Protein AF-A0A2U8HD65-F1 (afdb_monomer_lite)

Radius of gyration: 18.02 Å; chains: 1; bounding box: 62×28×40 Å

pLDDT: mean 85.45, std 16.49, range [38.41, 96.75]

Structure (mmCIF, N/CA/C/O backbone):
data_AF-A0A2U8HD65-F1
#
_entry.id   AF-A0A2U8HD65-F1
#
loop_
_atom_site.group_PDB
_atom_site.id
_atom_site.type_symbol
_atom_site.label_atom_id
_atom_site.label_alt_id
_atom_site.label_comp_id
_atom_site.label_asym_id
_atom_site.label_entity_id
_atom_site.label_seq_id
_atom_site.pdbx_PDB_ins_code
_atom_site.Cartn_x
_atom_site.Cartn_y
_atom_site.Cartn_z
_atom_site.occupancy
_atom_site.B_iso_or_equiv
_atom_site.auth_seq_id
_atom_site.auth_comp_id
_atom_site.auth_asym_id
_atom_site.auth_atom_id
_atom_site.pdbx_PDB_model_num
ATOM 1 N N . MET A 1 1 ? -16.899 -11.681 1.166 1.00 38.41 1 MET A N 1
ATOM 2 C CA . MET A 1 1 ? -15.773 -10.736 1.342 1.00 38.41 1 MET A CA 1
ATOM 3 C C . MET A 1 1 ? -14.780 -10.934 0.201 1.00 38.41 1 MET A C 1
ATOM 5 O O . MET A 1 1 ? -13.771 -11.588 0.410 1.00 38.41 1 MET A O 1
ATOM 9 N N . HIS A 1 2 ? -15.069 -10.461 -1.014 1.00 48.75 2 HIS A N 1
ATOM 10 C CA . HIS A 1 2 ? -14.169 -10.727 -2.150 1.00 48.75 2 HIS A CA 1
ATOM 11 C C . HIS A 1 2 ? -13.949 -9.558 -3.104 1.00 48.75 2 HIS A C 1
ATOM 13 O O . HIS A 1 2 ? -13.197 -9.734 -4.049 1.00 48.75 2 HIS A O 1
ATOM 19 N N . GLU A 1 3 ? -14.534 -8.382 -2.885 1.00 65.38 3 GLU A N 1
ATOM 20 C CA . GLU A 1 3 ? -14.600 -7.442 -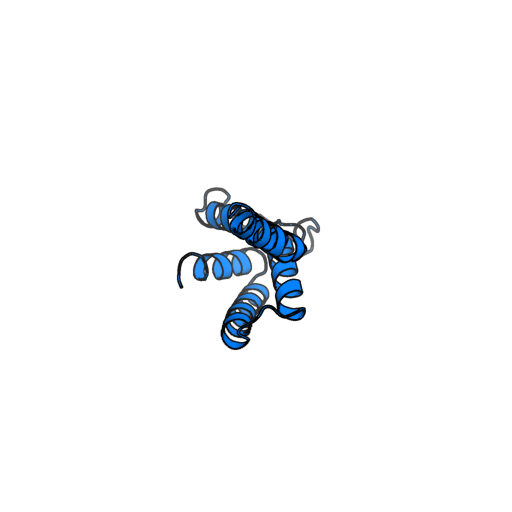4.008 1.00 65.38 3 GLU A CA 1
ATOM 21 C C . GLU A 1 3 ? -13.248 -6.795 -4.352 1.00 65.38 3 GLU A C 1
ATOM 23 O O . GLU A 1 3 ? -12.976 -6.577 -5.523 1.00 65.38 3 GLU A O 1
ATOM 28 N N . HIS A 1 4 ? -12.336 -6.610 -3.382 1.00 83.31 4 HIS A N 1
ATOM 29 C CA . HIS A 1 4 ? -11.070 -5.890 -3.633 1.00 83.31 4 HIS A CA 1
ATOM 30 C C . HIS A 1 4 ? -9.805 -6.513 -3.011 1.00 83.31 4 HIS A C 1
ATOM 32 O O . HIS A 1 4 ? -8.710 -5.973 -3.148 1.00 83.31 4 HIS A O 1
ATOM 38 N N . GLY A 1 5 ? -9.916 -7.646 -2.308 1.00 86.06 5 GLY A N 1
ATOM 39 C CA . GLY A 1 5 ? -8.796 -8.208 -1.538 1.00 86.06 5 GLY A CA 1
ATOM 40 C C . GLY A 1 5 ? -7.635 -8.718 -2.400 1.00 86.06 5 GLY A C 1
ATOM 41 O O . GLY A 1 5 ? -6.476 -8.458 -2.087 1.00 86.06 5 GLY A O 1
ATOM 42 N N . SER A 1 6 ? -7.935 -9.430 -3.488 1.00 91.19 6 SER A N 1
ATOM 43 C CA . SER A 1 6 ? -6.927 -9.907 -4.443 1.00 91.19 6 SER A CA 1
ATOM 44 C C . SER A 1 6 ? -6.289 -8.752 -5.210 1.00 91.19 6 SER A C 1
ATOM 46 O O . SER A 1 6 ? -5.065 -8.701 -5.289 1.00 91.19 6 SER A O 1
ATOM 48 N N . ALA A 1 7 ? -7.101 -7.807 -5.692 1.00 93.69 7 ALA A N 1
ATOM 49 C CA . ALA A 1 7 ? -6.636 -6.615 -6.396 1.00 93.69 7 ALA A CA 1
ATOM 50 C C . ALA A 1 7 ? -5.663 -5.800 -5.529 1.00 93.69 7 ALA A C 1
ATOM 52 O O . ALA A 1 7 ? -4.574 -5.460 -5.977 1.00 93.69 7 ALA A O 1
ATOM 53 N N . LEU A 1 8 ? -5.981 -5.588 -4.244 1.00 94.56 8 LEU A N 1
ATOM 54 C CA . LEU A 1 8 ? -5.100 -4.872 -3.315 1.00 94.56 8 LEU A CA 1
ATOM 55 C C . LEU A 1 8 ? -3.750 -5.576 -3.109 1.00 94.56 8 LEU A C 1
ATOM 57 O O . LEU A 1 8 ? -2.707 -4.927 -3.042 1.00 94.56 8 LEU A O 1
ATOM 61 N N . VAL A 1 9 ? -3.755 -6.908 -3.012 1.00 95.50 9 VAL A N 1
ATOM 62 C CA . VAL A 1 9 ? -2.528 -7.707 -2.879 1.00 95.50 9 VAL A CA 1
ATOM 63 C C . VAL A 1 9 ? -1.684 -7.632 -4.156 1.00 95.50 9 VAL A C 1
ATOM 65 O O . VAL A 1 9 ? -0.460 -7.512 -4.055 1.00 95.50 9 VAL A O 1
ATOM 68 N N . SER A 1 10 ? -2.315 -7.688 -5.331 1.00 94.88 10 SER A N 1
ATOM 69 C CA . SER A 1 10 ? -1.648 -7.554 -6.631 1.00 94.88 10 SER A CA 1
ATOM 70 C C . SER A 1 10 ? -1.060 -6.156 -6.823 1.00 94.88 10 SER A C 1
ATOM 72 O O . SER A 1 10 ? 0.129 -6.039 -7.104 1.00 94.88 10 SER A O 1
ATOM 74 N N . ALA A 1 11 ? -1.836 -5.102 -6.567 1.00 95.62 11 ALA A N 1
ATOM 75 C CA . ALA A 1 11 ? -1.392 -3.713 -6.658 1.00 95.62 11 ALA A CA 1
ATOM 76 C C . ALA A 1 11 ? -0.192 -3.429 -5.739 1.00 95.62 11 ALA A C 1
ATOM 78 O O . ALA A 1 11 ? 0.815 -2.864 -6.165 1.00 95.62 11 ALA A O 1
ATOM 79 N N . ALA A 1 12 ? -0.241 -3.894 -4.486 1.00 95.69 12 ALA A N 1
ATOM 80 C CA . ALA A 1 12 ? 0.881 -3.743 -3.564 1.00 95.69 12 ALA A CA 1
ATOM 81 C C . ALA A 1 12 ? 2.128 -4.514 -4.021 1.00 95.69 12 ALA A C 1
ATOM 83 O O . ALA A 1 12 ? 3.248 -4.046 -3.813 1.00 95.69 12 ALA A O 1
ATOM 84 N N . HIS A 1 13 ? 1.951 -5.686 -4.641 1.00 96.19 13 HIS A N 1
ATOM 85 C CA . HIS A 1 13 ? 3.062 -6.434 -5.217 1.00 96.19 13 HIS A CA 1
ATOM 86 C C . HIS A 1 13 ? 3.700 -5.697 -6.395 1.00 96.19 13 HIS A C 1
ATOM 88 O O . HIS A 1 13 ? 4.921 -5.580 -6.429 1.00 96.19 13 HIS A O 1
ATOM 94 N N . LEU A 1 14 ? 2.887 -5.173 -7.311 1.00 95.62 14 LEU A N 1
ATOM 95 C CA . LEU A 1 14 ? 3.366 -4.422 -8.469 1.00 95.62 14 LEU A CA 1
ATOM 96 C C . LEU A 1 14 ? 4.150 -3.178 -8.053 1.00 95.62 14 LEU A C 1
ATOM 98 O O . LEU A 1 14 ? 5.188 -2.904 -8.628 1.00 95.62 14 LEU A O 1
ATOM 102 N N . LEU A 1 15 ? 3.706 -2.461 -7.019 1.00 95.25 15 LEU A N 1
ATOM 103 C CA . LEU A 1 15 ? 4.309 -1.180 -6.636 1.00 95.25 15 LEU A CA 1
ATOM 104 C C . LEU A 1 15 ? 5.427 -1.277 -5.587 1.00 95.25 15 LEU A C 1
ATOM 106 O O . LEU A 1 15 ? 6.129 -0.301 -5.353 1.00 95.25 15 LEU A O 1
ATOM 110 N N . GLY A 1 16 ? 5.576 -2.404 -4.886 1.00 94.00 16 GLY A N 1
ATOM 111 C CA . GLY A 1 16 ? 6.564 -2.542 -3.799 1.00 94.00 16 GLY A CA 1
ATOM 112 C C . GLY A 1 16 ? 7.085 -3.961 -3.586 1.00 94.00 16 GLY A C 1
ATOM 113 O O . GLY A 1 16 ? 7.639 -4.290 -2.532 1.00 94.00 16 GLY A O 1
ATOM 114 N N . GLY A 1 17 ? 6.874 -4.834 -4.566 1.00 94.94 17 GLY A N 1
ATOM 115 C CA . GLY A 1 17 ? 7.396 -6.188 -4.600 1.00 94.94 17 GLY A CA 1
ATOM 116 C C . GLY A 1 17 ? 6.820 -7.115 -3.528 1.00 94.94 17 GLY A C 1
ATOM 117 O O . GLY A 1 17 ? 5.756 -6.915 -2.935 1.00 94.94 17 GLY A O 1
ATOM 118 N N . SER A 1 18 ? 7.532 -8.213 -3.282 1.00 95.81 18 SER A N 1
ATOM 119 C CA . SER A 1 18 ? 7.099 -9.272 -2.359 1.00 95.81 18 SER A CA 1
ATOM 120 C C . SER A 1 18 ? 6.957 -8.797 -0.909 1.00 95.81 18 SER A C 1
ATOM 122 O O . SER A 1 18 ? 6.115 -9.314 -0.171 1.00 95.81 18 SER A O 1
ATOM 124 N N . ALA A 1 19 ? 7.752 -7.804 -0.498 1.00 94.12 19 ALA A N 1
ATOM 125 C CA . ALA A 1 19 ? 7.683 -7.235 0.843 1.00 94.12 19 ALA A CA 1
ATOM 126 C C . ALA A 1 19 ? 6.346 -6.514 1.079 1.00 94.12 19 ALA A C 1
ATOM 128 O O . ALA A 1 19 ? 5.673 -6.789 2.079 1.00 94.12 19 ALA A O 1
ATOM 129 N N . ALA A 1 20 ? 5.928 -5.664 0.136 1.00 94.81 20 ALA A N 1
ATOM 130 C CA . ALA A 1 20 ? 4.642 -4.974 0.186 1.00 94.81 20 ALA A CA 1
ATOM 131 C C . ALA A 1 20 ? 3.463 -5.958 0.119 1.00 94.81 20 ALA A C 1
ATOM 133 O O . ALA A 1 20 ? 2.549 -5.884 0.943 1.00 94.81 20 ALA A O 1
ATOM 134 N N . ARG A 1 21 ? 3.538 -6.973 -0.754 1.00 96.50 21 ARG A N 1
ATOM 135 C CA . ARG A 1 21 ? 2.549 -8.064 -0.816 1.00 96.50 21 ARG A CA 1
ATOM 136 C C . ARG A 1 21 ? 2.354 -8.750 0.541 1.00 96.50 21 ARG A C 1
ATOM 138 O O . ARG A 1 21 ? 1.233 -8.901 1.024 1.00 96.50 21 ARG A O 1
ATOM 145 N N . GLY A 1 22 ? 3.453 -9.164 1.177 1.00 96.62 22 GLY A N 1
ATOM 146 C CA . GLY A 1 22 ? 3.408 -9.823 2.483 1.00 96.62 22 GLY A CA 1
ATOM 147 C C . GLY A 1 22 ? 2.870 -8.911 3.586 1.00 96.62 22 GLY A C 1
ATOM 148 O O . GLY A 1 22 ? 2.190 -9.377 4.500 1.00 96.62 22 GLY A O 1
ATOM 149 N N . ARG A 1 23 ? 3.151 -7.608 3.498 1.00 95.44 23 ARG A N 1
ATOM 150 C CA . ARG A 1 23 ? 2.642 -6.598 4.426 1.00 95.44 23 ARG A CA 1
ATOM 151 C C . ARG A 1 23 ? 1.120 -6.443 4.328 1.00 95.44 23 ARG A C 1
ATOM 153 O O . ARG A 1 23 ? 0.464 -6.524 5.365 1.00 95.44 23 ARG A O 1
ATOM 160 N N . VAL A 1 24 ? 0.560 -6.357 3.118 1.00 95.50 24 VAL A N 1
ATOM 161 C CA . VAL A 1 24 ? -0.900 -6.319 2.895 1.00 95.50 24 VAL A CA 1
ATOM 162 C C . VAL A 1 24 ? -1.591 -7.567 3.429 1.00 95.50 24 VAL A C 1
ATOM 164 O O . VAL A 1 24 ? -2.595 -7.457 4.126 1.00 95.50 24 VAL A O 1
ATOM 167 N N . LEU A 1 25 ? -1.054 -8.7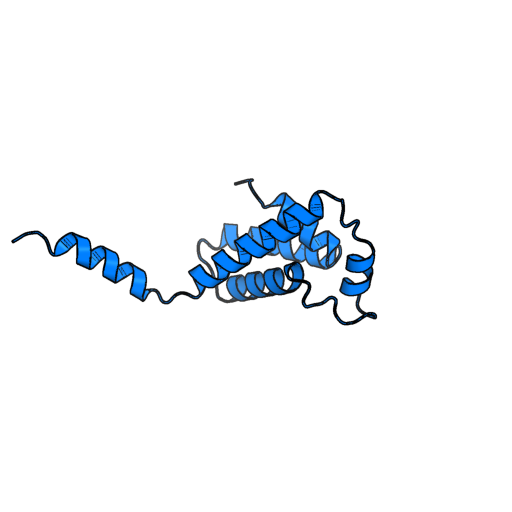57 3.151 1.00 95.69 25 LEU A N 1
ATOM 168 C CA . LEU A 1 25 ? -1.663 -10.008 3.616 1.00 95.69 25 LEU A CA 1
ATOM 169 C C . LEU A 1 25 ? -1.753 -10.066 5.148 1.00 95.69 25 LEU A C 1
ATOM 171 O O . LEU A 1 25 ? -2.803 -10.408 5.688 1.00 95.69 25 LEU A O 1
ATOM 175 N N . ARG A 1 26 ? -0.684 -9.665 5.852 1.00 95.50 26 ARG A N 1
ATOM 176 C CA . ARG A 1 26 ? -0.696 -9.568 7.321 1.00 95.50 26 ARG A CA 1
ATOM 177 C C . ARG A 1 26 ? -1.685 -8.521 7.822 1.00 95.50 26 ARG A C 1
ATOM 179 O O . ARG A 1 26 ? -2.338 -8.746 8.833 1.00 95.50 26 ARG A O 1
ATOM 186 N N . PHE A 1 27 ? -1.793 -7.388 7.133 1.00 94.69 27 PHE A N 1
ATOM 187 C CA . PHE A 1 27 ? -2.744 -6.342 7.492 1.00 94.69 27 PHE A CA 1
ATOM 188 C C . PHE A 1 27 ? -4.197 -6.812 7.358 1.00 94.69 27 PHE A C 1
ATOM 190 O O . PHE A 1 27 ? -4.988 -6.615 8.279 1.00 94.69 27 PHE A O 1
ATOM 197 N N . ILE A 1 28 ? -4.534 -7.474 6.248 1.00 92.25 28 ILE A N 1
ATOM 198 C CA . ILE A 1 28 ? -5.865 -8.048 6.021 1.00 92.25 28 ILE A CA 1
ATOM 199 C C . ILE A 1 28 ? -6.226 -9.011 7.155 1.00 92.25 28 ILE A C 1
ATOM 201 O O . ILE A 1 28 ? -7.344 -8.953 7.664 1.00 92.25 28 ILE A O 1
ATOM 205 N N . GLU A 1 29 ? -5.289 -9.864 7.573 1.00 93.44 29 GLU A N 1
ATOM 206 C CA . GLU A 1 29 ? -5.529 -10.800 8.671 1.00 93.44 29 GLU A CA 1
ATOM 207 C C . GLU A 1 29 ? -5.706 -10.083 10.015 1.00 93.44 29 GLU A C 1
ATOM 209 O O . GLU A 1 29 ? -6.699 -10.300 10.706 1.00 93.44 29 GLU A O 1
ATOM 214 N N . ALA A 1 30 ? -4.836 -9.121 10.332 1.00 92.81 30 ALA A N 1
ATOM 215 C CA . ALA A 1 30 ? -4.930 -8.343 11.567 1.00 92.81 30 ALA A CA 1
ATOM 216 C C . ALA A 1 30 ? -6.265 -7.580 11.698 1.00 92.81 30 ALA A C 1
ATOM 218 O O . ALA A 1 30 ? -6.838 -7.484 12.787 1.00 92.81 30 ALA A O 1
ATOM 219 N N . VAL A 1 31 ? -6.797 -7.052 10.590 1.00 91.19 31 VAL A N 1
ATOM 220 C CA . VAL A 1 31 ? -8.112 -6.391 10.579 1.00 91.19 31 VAL A CA 1
ATOM 221 C C . VAL A 1 31 ? -9.242 -7.387 10.832 1.00 91.19 31 VAL A C 1
ATOM 223 O O . VAL A 1 31 ? -10.156 -7.064 11.594 1.00 91.19 31 VAL A O 1
ATOM 226 N N . LYS A 1 32 ? -9.183 -8.585 10.236 1.00 89.94 32 LYS A N 1
ATOM 227 C CA . LYS A 1 32 ? -10.184 -9.642 10.457 1.00 89.94 32 LYS A CA 1
AT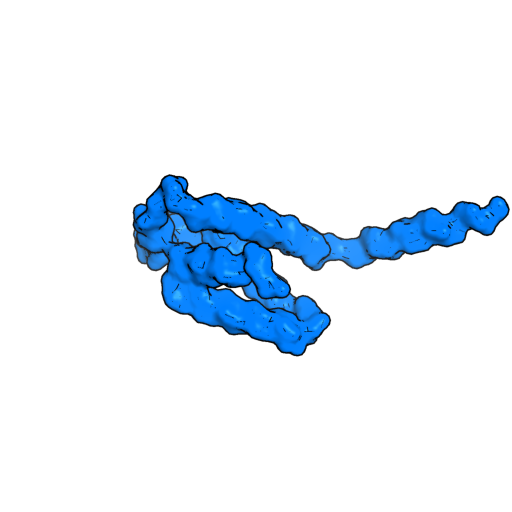OM 228 C C . LYS A 1 32 ? -10.217 -10.097 11.915 1.00 89.94 32 LYS A C 1
ATOM 230 O O . LYS A 1 32 ? -11.299 -10.276 12.464 1.00 89.94 32 LYS A O 1
ATOM 235 N N . GLU A 1 33 ? -9.053 -10.245 12.542 1.00 91.81 33 GLU A N 1
ATOM 236 C CA . GLU A 1 33 ? -8.931 -10.721 13.924 1.00 91.81 33 GLU A CA 1
ATOM 237 C C . GLU A 1 33 ? -9.365 -9.677 14.964 1.00 91.81 33 GLU A C 1
ATOM 239 O O . GLU A 1 33 ? -9.922 -10.017 16.006 1.00 91.81 33 GLU A O 1
ATOM 244 N N . SER A 1 34 ? -9.112 -8.388 14.716 1.00 87.94 34 SER A N 1
ATOM 245 C CA . SER A 1 34 ? -9.212 -7.373 15.770 1.00 87.94 34 SER A CA 1
ATOM 246 C C . SER A 1 34 ? -10.633 -6.910 16.098 1.00 87.94 34 SER A C 1
ATOM 248 O O . SER A 1 34 ? -10.804 -6.234 17.117 1.00 87.94 34 SER A O 1
ATOM 250 N N . GLY A 1 35 ? -11.626 -7.151 15.235 1.00 83.06 35 GLY A N 1
ATOM 251 C CA . GLY A 1 35 ? -13.018 -6.697 15.408 1.00 83.06 35 GLY A CA 1
ATOM 252 C C . GLY A 1 35 ? -13.232 -5.170 15.462 1.00 83.06 35 GLY A C 1
ATOM 253 O O . GLY A 1 35 ? -14.367 -4.708 15.497 1.00 83.06 35 GLY A O 1
ATOM 254 N N . ARG A 1 36 ? -12.156 -4.370 15.470 1.00 86.75 36 ARG A N 1
ATOM 255 C CA . ARG A 1 36 ? -12.151 -2.900 15.488 1.00 86.75 36 ARG A CA 1
ATOM 256 C C . ARG A 1 36 ? -10.890 -2.343 14.828 1.00 86.75 36 ARG A C 1
ATOM 258 O O . ARG A 1 36 ? -9.826 -2.961 14.841 1.00 86.75 36 ARG A O 1
ATOM 265 N N . LEU A 1 37 ? -10.979 -1.126 14.297 1.00 88.88 37 LEU A N 1
ATOM 266 C CA . LEU A 1 37 ? -9.824 -0.413 13.744 1.00 88.88 37 LEU A CA 1
ATOM 267 C C . LEU A 1 37 ? -8.943 0.155 14.863 1.00 88.88 37 LEU A C 1
ATOM 269 O O . LEU A 1 37 ? -9.324 1.093 15.560 1.00 88.88 37 LEU A O 1
ATOM 273 N N . THR A 1 38 ? -7.734 -0.385 15.011 1.00 91.69 38 THR A N 1
ATOM 274 C CA . THR A 1 38 ? -6.723 0.133 15.938 1.00 91.69 38 THR A CA 1
ATOM 275 C C . THR A 1 38 ? -5.941 1.289 15.307 1.00 91.69 38 THR A C 1
ATOM 277 O O . THR A 1 38 ? -5.955 1.496 14.091 1.00 91.69 38 THR A O 1
ATOM 280 N N . ARG A 1 39 ? -5.176 2.029 16.120 1.00 90.56 39 ARG A N 1
ATOM 281 C CA . ARG A 1 39 ? -4.231 3.039 15.612 1.00 90.56 39 ARG A CA 1
ATOM 282 C C . ARG A 1 39 ? -3.182 2.430 14.674 1.00 90.56 39 ARG A C 1
ATOM 284 O O . ARG A 1 39 ? -2.772 3.089 13.724 1.00 90.56 39 ARG A O 1
ATOM 291 N N . ALA A 1 40 ? -2.765 1.187 14.924 1.00 91.94 40 ALA A N 1
ATOM 292 C CA . ALA A 1 40 ? -1.841 0.474 14.046 1.00 91.94 40 ALA A CA 1
ATOM 293 C C . ALA A 1 40 ? -2.478 0.206 12.674 1.00 91.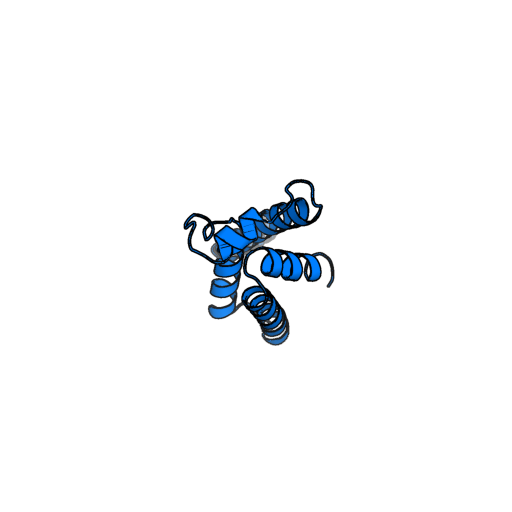94 40 ALA A C 1
ATOM 295 O O . ALA A 1 40 ? -1.852 0.489 11.659 1.00 91.94 40 ALA A O 1
ATOM 296 N N . HIS A 1 41 ? -3.747 -0.217 12.639 1.00 93.25 41 HIS A N 1
ATOM 297 C CA . HIS A 1 41 ? -4.476 -0.420 11.384 1.00 93.25 41 HIS A CA 1
ATOM 298 C C . HIS A 1 41 ? -4.629 0.873 10.583 1.00 93.25 41 HIS A C 1
ATOM 300 O O . HIS A 1 41 ? -4.424 0.874 9.377 1.00 93.25 41 HIS A O 1
ATOM 306 N N . ARG A 1 42 ? -4.922 1.995 11.251 1.00 92.81 42 ARG A N 1
ATOM 307 C CA . ARG A 1 42 ? -5.016 3.305 10.587 1.00 92.81 42 ARG A CA 1
ATOM 308 C C . ARG A 1 42 ? -3.691 3.723 9.946 1.00 92.81 42 ARG A C 1
ATOM 310 O O . ARG A 1 42 ? -3.687 4.156 8.804 1.00 92.81 42 ARG A O 1
ATOM 317 N N . ARG A 1 43 ? -2.567 3.537 10.649 1.00 92.69 43 ARG A N 1
ATOM 318 C CA . ARG A 1 43 ? -1.227 3.799 10.088 1.00 92.69 43 ARG A CA 1
ATOM 319 C C . ARG A 1 43 ? -0.930 2.924 8.875 1.00 92.69 43 ARG A C 1
ATOM 321 O O . ARG A 1 43 ? -0.284 3.384 7.941 1.00 92.69 43 ARG A O 1
ATOM 328 N N . GLU A 1 44 ? -1.384 1.678 8.907 1.00 94.44 44 GLU A N 1
ATOM 329 C CA . GLU A 1 44 ? -1.192 0.739 7.808 1.00 94.44 44 GLU A CA 1
ATOM 330 C C . GLU A 1 44 ? -2.027 1.118 6.578 1.00 94.44 44 GLU A C 1
ATOM 332 O O . GLU A 1 44 ? -1.497 1.138 5.473 1.00 94.44 44 GLU A O 1
ATOM 337 N N . LEU A 1 45 ? -3.281 1.543 6.771 1.00 94.31 45 LEU A N 1
ATOM 338 C CA . LEU A 1 45 ? -4.112 2.106 5.700 1.00 94.31 45 LEU A CA 1
ATOM 339 C C . LEU A 1 45 ? -3.471 3.352 5.075 1.00 94.31 45 LEU A C 1
ATOM 341 O O . LEU A 1 45 ? -3.434 3.461 3.855 1.00 94.31 45 LEU A O 1
ATOM 345 N N . SER A 1 46 ? -2.919 4.262 5.885 1.00 93.69 46 SER A N 1
ATOM 346 C CA . SER A 1 46 ? -2.201 5.434 5.367 1.00 93.69 46 SER A CA 1
ATOM 347 C C . SER A 1 46 ? -0.951 5.049 4.573 1.00 93.69 46 SER A C 1
ATOM 349 O O . SER A 1 46 ? -0.673 5.657 3.548 1.00 93.69 46 SER A O 1
ATOM 351 N N . TYR A 1 47 ? -0.203 4.033 5.017 1.00 93.12 47 TYR A N 1
ATOM 352 C CA . TYR A 1 47 ? 0.950 3.533 4.267 1.00 93.12 47 TYR A CA 1
ATOM 353 C C . TYR A 1 47 ? 0.538 2.953 2.907 1.00 93.12 47 TYR A C 1
ATOM 355 O O . TYR A 1 47 ? 1.177 3.250 1.901 1.00 93.12 47 TYR A O 1
ATOM 363 N N . LEU A 1 48 ? -0.538 2.162 2.871 1.00 94.38 48 LEU A N 1
ATOM 364 C CA . LEU A 1 48 ? -1.058 1.603 1.624 1.00 94.38 48 LEU A CA 1
ATOM 365 C C . LEU A 1 48 ? -1.546 2.693 0.675 1.00 94.38 48 LEU A C 1
ATOM 367 O O . LEU A 1 48 ? -1.245 2.639 -0.510 1.00 94.38 48 LEU A O 1
ATOM 371 N N . HIS A 1 49 ? -2.232 3.709 1.196 1.00 95.44 49 HIS A N 1
ATOM 372 C CA . HIS A 1 49 ? -2.671 4.857 0.405 1.00 95.44 49 HIS A CA 1
ATOM 373 C C . HIS A 1 49 ? -1.496 5.611 -0.207 1.00 95.44 49 HIS A C 1
ATOM 375 O O . HIS A 1 49 ? -1.502 5.871 -1.405 1.00 95.44 49 HIS A O 1
ATOM 381 N N . TYR A 1 50 ? -0.457 5.870 0.584 1.00 93.44 50 TYR A N 1
ATOM 382 C CA . TYR A 1 50 ? 0.767 6.516 0.117 1.00 93.44 50 TYR A CA 1
ATOM 383 C C . TYR A 1 50 ? 1.453 5.715 -1.001 1.00 93.44 50 TYR A C 1
ATOM 385 O O . TYR A 1 50 ? 1.907 6.278 -1.994 1.00 93.44 50 TYR A O 1
ATOM 393 N N . GLN A 1 51 ? 1.486 4.385 -0.876 1.00 93.94 51 GLN A N 1
ATOM 394 C CA . GLN A 1 51 ? 2.039 3.511 -1.908 1.00 93.94 51 GLN A CA 1
ATOM 395 C C . GLN A 1 51 ? 1.195 3.513 -3.193 1.00 93.94 51 GLN A C 1
ATOM 397 O O . GLN A 1 51 ? 1.750 3.680 -4.276 1.00 93.94 51 GLN A O 1
ATOM 402 N N . LEU A 1 52 ? -0.125 3.338 -3.081 1.00 94.94 52 LEU A N 1
ATOM 403 C CA . LEU A 1 52 ? -1.042 3.285 -4.228 1.00 94.94 52 LEU A CA 1
ATOM 404 C C . LEU A 1 52 ? -1.177 4.640 -4.942 1.00 94.94 52 LEU A C 1
ATOM 406 O O . LEU A 1 52 ? -1.389 4.682 -6.150 1.00 94.94 52 LEU A O 1
ATOM 410 N N . SER A 1 53 ? -0.983 5.742 -4.214 1.00 94.62 53 SER A N 1
ATOM 411 C CA . SER A 1 53 ? -0.946 7.106 -4.763 1.00 94.62 53 SER A CA 1
ATOM 412 C C . SER A 1 53 ? 0.406 7.463 -5.392 1.00 94.62 53 SER A C 1
ATOM 414 O O . SER A 1 53 ? 0.618 8.607 -5.779 1.00 94.62 53 SER A O 1
ATOM 416 N N . LEU A 1 54 ? 1.323 6.493 -5.501 1.00 93.25 54 LEU A N 1
ATOM 417 C CA . LEU A 1 54 ? 2.642 6.629 -6.128 1.00 93.25 54 LEU A CA 1
ATOM 418 C C . LEU A 1 54 ? 3.573 7.644 -5.453 1.00 93.25 54 LEU A C 1
ATOM 420 O O . LEU A 1 54 ? 4.574 8.056 -6.028 1.00 93.25 54 LEU A O 1
ATOM 424 N N . GLU A 1 55 ? 3.330 8.002 -4.200 1.00 90.19 55 GLU A N 1
ATOM 425 C CA . GLU A 1 55 ? 4.136 9.018 -3.519 1.00 90.19 55 GLU A CA 1
ATOM 426 C C . GLU A 1 55 ? 5.598 8.574 -3.284 1.00 90.19 55 GLU A C 1
ATOM 428 O O . GLU A 1 55 ? 6.501 9.395 -3.132 1.00 90.19 55 GLU A O 1
ATOM 433 N N . ASN A 1 56 ? 5.862 7.262 -3.312 1.00 83.44 56 ASN A N 1
ATOM 434 C CA . ASN A 1 56 ? 7.203 6.681 -3.166 1.00 83.44 56 ASN A CA 1
ATOM 435 C C . ASN A 1 56 ? 8.020 6.590 -4.472 1.00 83.44 56 ASN A C 1
ATOM 437 O O . ASN A 1 56 ? 9.199 6.228 -4.418 1.00 83.44 56 ASN A O 1
ATOM 441 N N . VAL A 1 57 ? 7.437 6.883 -5.642 1.00 88.44 57 VAL A N 1
ATOM 442 C CA . VAL A 1 57 ? 8.108 6.645 -6.942 1.00 88.44 57 VAL A CA 1
ATOM 443 C C . VAL A 1 57 ? 8.970 7.823 -7.409 1.00 88.44 57 VAL A C 1
ATOM 445 O O . VAL A 1 57 ? 9.697 7.714 -8.390 1.00 88.44 57 VAL A O 1
ATOM 448 N N . GLY A 1 58 ? 8.938 8.953 -6.695 1.00 85.69 58 GLY A N 1
ATOM 449 C CA . GLY A 1 58 ? 9.672 10.170 -7.063 1.00 85.69 58 GLY A CA 1
ATOM 450 C C . GLY A 1 58 ? 11.198 10.087 -6.915 1.00 85.69 58 GLY A C 1
ATOM 451 O O . GLY A 1 58 ? 11.896 11.010 -7.330 1.00 85.69 58 GLY A O 1
ATOM 452 N N . ASN A 1 59 ? 11.731 9.009 -6.332 1.00 89.19 59 ASN A N 1
ATOM 453 C CA . ASN A 1 59 ? 13.169 8.764 -6.222 1.00 89.19 59 ASN A CA 1
ATOM 454 C C . ASN A 1 59 ? 13.612 7.708 -7.253 1.00 89.19 59 ASN A C 1
ATOM 456 O O . ASN A 1 59 ? 13.416 6.524 -6.995 1.00 89.19 59 ASN A O 1
ATOM 460 N N . PRO A 1 60 ? 14.288 8.079 -8.358 1.00 86.19 60 PRO A N 1
ATOM 461 C CA . PRO A 1 60 ? 14.669 7.139 -9.419 1.00 86.19 60 PRO A CA 1
ATOM 462 C C . PRO A 1 60 ? 15.566 5.972 -8.977 1.00 86.19 60 PRO A C 1
ATOM 464 O O . PRO A 1 60 ? 15.686 4.990 -9.700 1.00 86.19 60 PRO A O 1
ATOM 467 N N . GLY A 1 61 ? 16.231 6.081 -7.820 1.00 90.00 61 GLY A N 1
ATOM 468 C CA . GLY A 1 61 ? 17.058 5.010 -7.258 1.00 90.00 61 GLY A CA 1
ATOM 469 C C . GLY A 1 61 ? 16.315 4.047 -6.327 1.00 90.00 61 GLY A C 1
ATOM 470 O O . GLY A 1 61 ? 16.950 3.142 -5.787 1.00 90.00 61 GLY A O 1
ATOM 471 N N . SER A 1 62 ? 15.018 4.254 -6.071 1.00 91.81 62 SER A N 1
ATOM 472 C CA . SER A 1 62 ? 14.227 3.370 -5.213 1.00 91.81 62 SER A CA 1
ATOM 473 C C . SER A 1 62 ? 13.731 2.135 -5.968 1.00 91.81 62 SER A C 1
ATOM 475 O O . SER A 1 62 ? 13.597 2.131 -7.193 1.00 91.81 62 SER A O 1
ATOM 477 N N . LEU A 1 63 ? 13.435 1.073 -5.216 1.00 92.69 63 LEU A N 1
ATOM 478 C CA . LEU A 1 63 ? 12.811 -0.129 -5.768 1.00 92.69 63 LEU A CA 1
ATOM 479 C C . LEU A 1 63 ? 11.432 0.204 -6.353 1.00 92.69 63 LEU A C 1
ATOM 481 O O . LEU A 1 63 ? 11.078 -0.283 -7.419 1.00 92.69 63 LEU A O 1
ATOM 485 N N . GLU A 1 64 ? 10.673 1.048 -5.664 1.00 92.62 64 GLU A N 1
ATOM 486 C CA . GLU A 1 64 ? 9.331 1.475 -6.044 1.00 92.62 64 GLU A CA 1
ATOM 487 C C . GLU A 1 64 ? 9.330 2.215 -7.387 1.00 92.62 64 GLU A C 1
ATOM 489 O O . GLU A 1 64 ? 8.454 1.970 -8.211 1.00 92.62 64 GLU A O 1
ATOM 494 N N . ALA A 1 65 ? 10.328 3.069 -7.646 1.00 93.62 65 ALA A N 1
ATOM 495 C CA . ALA A 1 65 ? 10.462 3.756 -8.929 1.00 93.62 65 ALA A CA 1
ATOM 496 C C . ALA A 1 65 ? 10.808 2.793 -10.073 1.00 93.62 65 ALA A C 1
ATOM 498 O O . ALA A 1 65 ? 10.255 2.919 -11.165 1.00 93.62 65 ALA A O 1
ATOM 499 N N . ALA A 1 66 ? 11.684 1.814 -9.821 1.00 95.00 66 ALA A N 1
ATOM 500 C CA . ALA A 1 66 ? 12.023 0.788 -10.806 1.00 95.00 66 ALA A CA 1
ATOM 501 C C . ALA A 1 66 ? 10.808 -0.087 -11.150 1.00 95.00 66 ALA A C 1
ATOM 503 O O . ALA A 1 66 ? 10.491 -0.260 -12.321 1.00 95.00 66 ALA A O 1
ATOM 504 N N . LEU A 1 67 ? 10.086 -0.570 -10.134 1.00 94.81 67 LEU A N 1
ATOM 505 C CA . LEU A 1 67 ? 8.885 -1.382 -10.322 1.00 94.81 67 LEU A CA 1
ATOM 506 C C . LEU A 1 67 ? 7.764 -0.608 -11.024 1.00 94.81 67 LEU A C 1
ATOM 508 O O . LEU A 1 67 ? 7.121 -1.138 -11.923 1.00 94.81 67 LEU A O 1
ATOM 512 N N . PHE A 1 68 ? 7.551 0.658 -10.656 1.00 94.25 68 PHE A N 1
ATOM 513 C CA . PHE A 1 68 ? 6.576 1.514 -11.329 1.00 94.25 68 PHE A CA 1
ATOM 514 C C . PHE A 1 68 ? 6.910 1.716 -12.814 1.00 94.25 68 PHE A C 1
ATOM 516 O O . PHE A 1 68 ? 6.012 1.677 -13.650 1.00 94.25 68 PHE A O 1
ATOM 523 N N . ALA A 1 69 ? 8.192 1.881 -13.158 1.00 94.31 69 ALA A N 1
ATOM 524 C CA . ALA A 1 69 ? 8.630 2.040 -14.545 1.00 94.31 69 ALA A CA 1
ATOM 525 C C . ALA A 1 69 ? 8.396 0.789 -15.416 1.00 94.31 69 ALA A C 1
ATOM 527 O O . ALA A 1 69 ? 8.364 0.901 -16.640 1.00 94.31 69 ALA A O 1
ATOM 528 N N . GLU A 1 70 ? 8.229 -0.385 -14.803 1.00 94.94 70 GLU A N 1
ATOM 529 C CA . GLU A 1 70 ? 7.925 -1.643 -15.493 1.00 94.94 70 GLU A CA 1
ATOM 530 C C . GLU A 1 70 ? 6.420 -1.857 -15.732 1.00 94.94 70 GLU A C 1
ATOM 532 O O . GLU A 1 70 ? 6.045 -2.780 -16.457 1.00 94.94 70 GLU A O 1
ATOM 537 N N . ILE A 1 71 ? 5.546 -1.022 -15.156 1.00 93.88 71 ILE A N 1
ATOM 538 C CA . ILE A 1 71 ? 4.095 -1.167 -15.310 1.00 93.88 71 ILE A CA 1
ATOM 539 C C . ILE A 1 71 ? 3.676 -0.811 -16.740 1.00 93.88 71 ILE A C 1
ATOM 541 O O . ILE A 1 71 ? 3.872 0.311 -17.209 1.00 93.88 71 ILE A O 1
ATOM 545 N N . ASP A 1 72 ? 3.013 -1.756 -17.411 1.00 93.56 72 ASP A N 1
ATOM 546 C CA . ASP A 1 72 ? 2.276 -1.469 -18.640 1.00 93.56 72 ASP A CA 1
ATOM 547 C C . ASP A 1 72 ? 1.022 -0.655 -18.304 1.00 93.56 72 ASP A C 1
ATOM 549 O O . ASP A 1 72 ? 0.088 -1.147 -17.669 1.00 93.56 72 ASP A O 1
ATOM 553 N N . LEU A 1 73 ? 0.985 0.598 -18.760 1.00 91.06 73 LEU A N 1
ATOM 554 C CA . LEU A 1 73 ? -0.133 1.514 -18.529 1.00 91.06 73 LEU A CA 1
ATOM 555 C C . LEU A 1 73 ? -1.449 1.058 -19.186 1.00 91.06 73 LEU A C 1
ATOM 557 O O . LEU A 1 73 ? -2.505 1.592 -18.858 1.00 91.06 73 LEU A O 1
ATOM 561 N N . SER A 1 74 ? -1.392 0.090 -20.104 1.00 93.25 74 SER A N 1
ATOM 562 C CA . SER A 1 74 ? -2.568 -0.501 -20.759 1.00 93.25 74 SER A CA 1
ATOM 563 C C . SER A 1 74 ? -3.100 -1.738 -20.029 1.00 93.25 74 SER A C 1
ATOM 565 O O . SER A 1 74 ? -4.102 -2.316 -20.454 1.00 93.25 74 SER A O 1
ATOM 567 N N . SER A 1 75 ? -2.417 -2.175 -18.970 1.00 92.31 75 SER A N 1
ATOM 568 C CA . SER A 1 75 ? -2.792 -3.362 -18.209 1.00 92.31 75 SER A CA 1
ATOM 569 C C . SER A 1 75 ? -4.030 -3.102 -17.333 1.00 92.31 75 SER A C 1
ATOM 571 O O . SER A 1 75 ? -4.201 -1.992 -16.818 1.00 92.31 75 SER A O 1
ATOM 573 N N . PRO A 1 76 ? -4.917 -4.098 -17.145 1.00 90.44 76 PRO A N 1
ATOM 574 C CA . PRO A 1 76 ? -6.109 -3.948 -16.306 1.00 90.44 76 PRO A CA 1
ATOM 575 C C . PRO A 1 76 ? -5.772 -3.633 -14.840 1.00 90.44 76 PRO A C 1
ATOM 577 O O . PRO A 1 76 ? -6.561 -3.009 -14.136 1.00 90.44 76 PRO A O 1
ATOM 580 N N . GLU A 1 77 ? -4.577 -3.994 -14.377 1.00 91.75 77 GLU A N 1
ATOM 581 C CA . GLU A 1 77 ? -4.100 -3.706 -13.027 1.00 91.75 77 GLU A CA 1
ATOM 582 C C . GLU A 1 77 ? -3.977 -2.200 -12.746 1.00 91.75 77 GLU A C 1
ATOM 584 O O . GLU A 1 77 ? -4.064 -1.782 -11.592 1.00 91.75 77 GLU A O 1
ATOM 589 N N . VAL A 1 78 ? -3.818 -1.366 -13.779 1.00 94.31 78 VAL A N 1
ATOM 590 C CA . VAL A 1 78 ? -3.817 0.100 -13.641 1.00 94.31 78 VAL A CA 1
ATOM 591 C C . VAL A 1 78 ? -5.192 0.608 -13.217 1.00 94.31 78 VAL A C 1
ATOM 593 O O . VAL A 1 78 ? -5.283 1.482 -12.353 1.00 94.31 78 VAL A O 1
ATOM 596 N N . GLU A 1 79 ? -6.265 0.049 -13.782 1.00 94.19 79 GLU A N 1
ATOM 597 C CA . GLU A 1 79 ? -7.637 0.386 -13.394 1.00 94.19 79 GLU A CA 1
ATOM 598 C C . GLU A 1 79 ? -7.895 -0.011 -11.938 1.00 94.19 79 GLU A C 1
ATOM 600 O O . GLU A 1 79 ? -8.407 0.800 -11.161 1.00 94.19 79 GLU A O 1
ATOM 605 N N . ASP A 1 80 ? -7.439 -1.202 -11.540 1.00 94.69 80 ASP A N 1
ATOM 606 C CA . ASP A 1 80 ? -7.498 -1.654 -10.151 1.00 94.69 80 ASP A CA 1
ATOM 607 C C . ASP A 1 80 ? -6.738 -0.706 -9.215 1.00 94.69 80 ASP A C 1
ATOM 609 O O . ASP A 1 80 ? -7.275 -0.316 -8.180 1.00 94.69 80 ASP A O 1
ATOM 613 N N . ILE A 1 81 ? -5.511 -0.292 -9.557 1.00 95.19 81 ILE A N 1
ATOM 614 C CA . ILE A 1 81 ? -4.728 0.657 -8.747 1.00 95.19 81 ILE A CA 1
ATOM 615 C C . ILE A 1 81 ? -5.492 1.975 -8.586 1.00 95.19 81 ILE A C 1
ATOM 617 O O . ILE A 1 81 ? -5.650 2.451 -7.462 1.00 95.19 81 ILE A O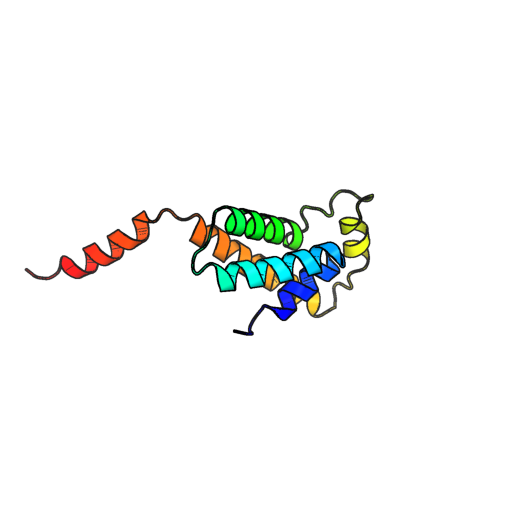 1
ATOM 621 N N . CYS A 1 82 ? -6.017 2.541 -9.674 1.00 95.50 82 CYS A N 1
ATOM 622 C CA . CYS A 1 82 ? -6.799 3.777 -9.634 1.00 95.50 82 CYS A CA 1
ATOM 623 C C . CYS A 1 82 ? -8.051 3.642 -8.753 1.00 95.50 82 CYS A C 1
ATOM 625 O O . CYS A 1 82 ? -8.295 4.490 -7.888 1.00 95.50 82 CYS A O 1
ATOM 627 N N . LEU A 1 83 ? -8.825 2.567 -8.933 1.00 95.56 83 LEU A N 1
ATOM 628 C CA . LEU A 1 83 ? -10.028 2.291 -8.148 1.00 95.56 83 LEU A CA 1
ATOM 629 C C . LEU A 1 83 ? -9.697 2.104 -6.663 1.00 95.56 83 LEU A C 1
ATOM 631 O O . LEU A 1 83 ? -10.358 2.679 -5.799 1.00 95.56 83 LEU A O 1
ATOM 635 N N . LEU A 1 84 ? -8.659 1.330 -6.348 1.00 96.25 84 LEU A N 1
ATOM 636 C CA . LEU A 1 84 ? -8.225 1.078 -4.976 1.00 96.25 84 LEU A CA 1
ATOM 637 C C . LEU A 1 84 ? -7.740 2.356 -4.290 1.00 96.25 84 LEU A C 1
ATOM 639 O O . LEU A 1 84 ? -8.086 2.580 -3.130 1.00 96.25 84 LEU A O 1
ATOM 643 N N . THR A 1 85 ? -6.983 3.207 -4.990 1.00 96.75 85 THR A N 1
ATOM 644 C CA . THR A 1 85 ? -6.554 4.517 -4.478 1.00 96.75 85 THR A CA 1
ATOM 645 C C . THR A 1 85 ? -7.756 5.392 -4.147 1.00 96.75 85 THR A C 1
ATOM 647 O O . THR A 1 85 ? -7.811 5.971 -3.058 1.00 96.75 85 THR A O 1
ATOM 650 N N . TYR A 1 86 ? -8.747 5.449 -5.040 1.00 96.19 86 TYR A N 1
ATOM 651 C CA . TYR A 1 86 ? -9.983 6.193 -4.806 1.00 96.19 86 TYR A CA 1
ATOM 652 C C . TYR A 1 86 ? -10.742 5.666 -3.577 1.00 96.19 86 TYR A C 1
ATOM 654 O O . TYR A 1 86 ? -10.981 6.410 -2.625 1.00 96.19 86 TYR A O 1
ATOM 662 N N . LEU A 1 87 ? -11.035 4.363 -3.531 1.00 94.94 87 LEU A N 1
ATOM 663 C CA . LEU A 1 87 ? -11.768 3.740 -2.423 1.00 94.94 87 LEU A CA 1
ATOM 664 C C . LEU A 1 87 ? -11.048 3.890 -1.078 1.00 94.94 87 LEU A C 1
ATOM 666 O O . LEU A 1 87 ? -11.685 4.058 -0.036 1.00 94.94 87 LEU A O 1
ATOM 670 N N . LEU A 1 88 ? -9.717 3.815 -1.079 1.00 94.94 88 LEU A N 1
ATOM 671 C CA . LEU A 1 88 ? -8.921 3.975 0.129 1.00 94.94 88 LEU A CA 1
ATOM 6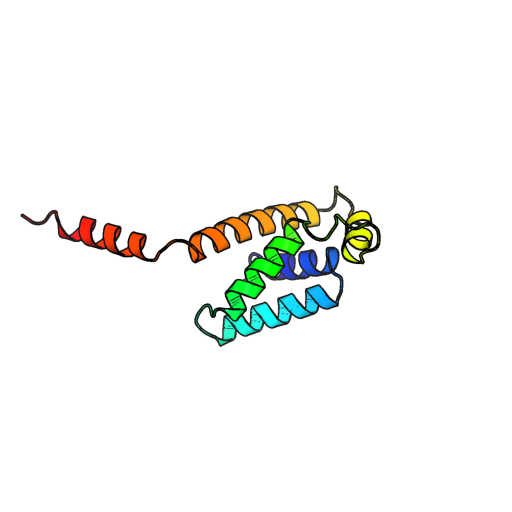72 C C . LEU A 1 88 ? -8.880 5.433 0.605 1.00 94.94 88 LEU A C 1
ATOM 674 O O . LEU A 1 88 ? -8.868 5.662 1.815 1.00 94.94 88 LEU A O 1
ATOM 678 N N . THR A 1 89 ? -8.912 6.397 -0.318 1.00 95.31 89 THR A N 1
ATOM 679 C CA . THR A 1 89 ? -9.043 7.828 -0.002 1.00 95.31 89 THR A CA 1
ATOM 680 C C . THR A 1 89 ? -10.362 8.084 0.730 1.00 95.31 89 THR A C 1
ATOM 682 O O . THR A 1 89 ? -10.343 8.525 1.879 1.00 95.31 89 THR A O 1
ATOM 685 N N . GLU A 1 90 ? -11.486 7.664 0.142 1.00 95.38 90 GLU A N 1
ATOM 686 C CA . GLU A 1 90 ? -12.827 7.754 0.747 1.00 95.38 90 GLU A CA 1
ATOM 687 C C . GLU A 1 90 ? -12.886 7.069 2.125 1.00 95.38 90 GLU A C 1
ATOM 689 O O . GLU A 1 90 ? -13.455 7.577 3.098 1.00 95.38 90 GLU A O 1
ATOM 694 N N . LEU A 1 91 ? -12.260 5.892 2.248 1.00 92.88 91 LEU A N 1
ATOM 695 C CA . LEU A 1 91 ? -12.201 5.163 3.510 1.00 92.88 91 LEU A CA 1
ATOM 696 C C . LEU A 1 91 ? -11.435 5.944 4.586 1.00 92.88 91 LEU A C 1
ATOM 698 O O . LEU A 1 91 ? -11.893 6.001 5.729 1.00 92.88 91 LEU A O 1
ATOM 702 N N . LEU A 1 92 ? -10.274 6.510 4.249 1.00 93.38 92 LEU A N 1
ATOM 703 C CA . LEU A 1 92 ? -9.450 7.282 5.179 1.00 93.38 92 LEU A CA 1
ATOM 704 C C . LEU A 1 92 ? -10.159 8.559 5.631 1.00 93.38 92 LEU A C 1
ATOM 706 O O . LEU A 1 92 ? -10.137 8.859 6.826 1.00 93.38 92 LEU A O 1
ATOM 710 N N . GLU A 1 93 ? -10.841 9.252 4.722 1.00 94.00 93 GLU A N 1
ATOM 711 C CA . GLU A 1 93 ? -11.657 10.429 5.035 1.00 94.00 93 GLU A CA 1
ATOM 712 C C . GLU A 1 93 ? -12.793 10.083 6.001 1.00 94.00 93 GLU A C 1
ATOM 714 O O . GLU A 1 93 ? -12.924 10.705 7.058 1.00 94.00 93 GLU A O 1
ATOM 719 N N . ARG A 1 94 ? -13.550 9.013 5.727 1.00 92.12 94 ARG A N 1
ATOM 720 C CA . ARG A 1 94 ? -14.617 8.534 6.622 1.00 92.12 94 ARG A CA 1
ATOM 721 C C . ARG A 1 94 ? -14.099 8.135 8.004 1.00 92.12 94 ARG A C 1
ATOM 723 O O . ARG A 1 94 ? -14.780 8.327 9.005 1.00 92.12 94 ARG A O 1
ATOM 730 N N . ILE A 1 95 ? -12.904 7.556 8.068 1.00 89.81 95 ILE A N 1
ATOM 731 C CA . ILE A 1 95 ? -12.253 7.141 9.315 1.00 89.81 95 ILE A CA 1
ATOM 732 C C . ILE A 1 95 ? -11.712 8.348 10.105 1.00 89.81 95 ILE A C 1
ATOM 734 O O . ILE A 1 95 ? -11.597 8.265 11.334 1.00 89.81 95 ILE A O 1
ATOM 738 N N . ALA A 1 96 ? -11.337 9.431 9.419 1.00 87.25 96 ALA A N 1
ATOM 739 C CA . ALA A 1 96 ? -10.837 10.672 10.007 1.00 87.25 96 ALA A CA 1
ATOM 740 C C . ALA A 1 96 ? -11.958 11.634 10.431 1.00 87.25 96 ALA A C 1
ATOM 742 O O . ALA A 1 96 ? -11.725 12.483 11.293 1.00 87.25 96 ALA A O 1
ATOM 743 N N . ALA A 1 97 ? -13.156 11.493 9.855 1.00 84.75 97 ALA A N 1
ATOM 744 C CA . ALA A 1 97 ? -14.320 12.279 10.229 1.00 84.75 97 ALA A CA 1
ATOM 745 C C . ALA A 1 97 ? -14.598 12.152 11.744 1.00 84.75 97 ALA A C 1
ATOM 747 O O . ALA A 1 97 ? -14.647 11.036 12.273 1.00 84.75 97 ALA A O 1
ATOM 748 N N . PRO A 1 98 ? -14.767 13.274 12.467 1.00 70.06 98 PRO A N 1
ATOM 749 C CA . PRO A 1 98 ? -15.132 13.234 13.873 1.00 70.06 98 PRO A CA 1
ATOM 750 C C . PRO A 1 98 ? -16.505 12.569 14.042 1.00 70.06 98 PRO A C 1
ATOM 752 O O . PRO A 1 98 ? -17.435 12.819 13.277 1.00 70.06 98 PRO A O 1
ATOM 755 N N . GLU A 1 99 ? -16.645 11.764 15.096 1.00 57.56 99 GLU A N 1
ATOM 756 C CA . GLU A 1 99 ? -17.853 10.987 15.439 1.00 57.56 99 GLU A CA 1
ATOM 757 C C . GLU A 1 99 ? -19.117 11.865 15.628 1.00 57.56 99 GLU A C 1
ATOM 759 O O . GLU A 1 99 ? -20.243 11.372 15.615 1.00 57.56 99 GLU A O 1
ATOM 764 N N . ALA A 1 100 ? -18.942 13.190 15.712 1.00 49.28 100 ALA A N 1
ATOM 765 C CA . ALA A 1 100 ? -19.978 14.206 15.899 1.00 49.28 100 ALA A CA 1
ATOM 766 C C . ALA A 1 100 ? -21.025 14.308 14.767 1.00 49.28 100 ALA A C 1
ATOM 768 O O . ALA A 1 100 ? -22.059 14.943 14.957 1.00 49.28 100 ALA A O 1
ATOM 769 N N . ALA A 1 101 ? -20.807 13.679 13.607 1.00 49.69 101 ALA A N 1
ATOM 770 C CA . ALA A 1 101 ? -21.824 13.601 12.552 1.00 49.69 101 ALA A CA 1
ATOM 771 C C . ALA A 1 101 ? -22.841 12.456 12.761 1.00 49.69 101 ALA A C 1
ATOM 773 O O . ALA A 1 101 ? -23.894 12.456 12.126 1.00 49.69 101 ALA A O 1
ATOM 774 N N . SER A 1 102 ? -22.562 11.501 13.659 1.00 47.09 102 SER A N 1
ATOM 775 C CA . SER A 1 102 ? -23.458 10.365 13.926 1.00 47.09 102 SER A CA 1
ATOM 776 C C . SER A 1 102 ? -24.572 10.691 14.934 1.00 47.09 102 SER A C 1
ATOM 778 O O . SER A 1 102 ? -25.633 10.067 14.890 1.00 47.09 102 SER A O 1
ATOM 780 N N . ASP A 1 103 ? -24.378 11.687 15.805 1.00 43.25 103 ASP A N 1
ATOM 781 C CA . ASP A 1 103 ? -25.392 12.110 16.789 1.00 43.25 103 ASP A CA 1
ATOM 782 C C . ASP A 1 103 ? -26.402 13.119 16.218 1.00 43.25 103 ASP A C 1
ATOM 784 O O . ASP A 1 103 ? -27.572 13.119 16.604 1.00 43.25 103 ASP A O 1
ATOM 788 N N . ALA A 1 104 ? -26.001 13.935 15.236 1.00 48.59 104 ALA A N 1
ATOM 789 C CA . ALA A 1 104 ? -26.897 14.906 14.604 1.00 48.59 104 ALA A CA 1
ATOM 790 C C . ALA A 1 104 ? -28.028 14.237 13.794 1.00 48.59 104 ALA A C 1
ATOM 792 O O . ALA A 1 104 ? -29.146 14.749 13.757 1.00 48.59 104 ALA A O 1
ATOM 793 N N . ALA A 1 105 ? -27.771 13.065 13.201 1.00 48.19 105 ALA A N 1
ATOM 794 C CA . ALA A 1 105 ? -28.791 12.288 12.492 1.00 48.19 105 ALA A CA 1
ATOM 795 C C . ALA A 1 105 ? -29.785 11.599 13.449 1.00 48.19 105 ALA A C 1
ATOM 797 O O . ALA A 1 105 ? -30.951 11.426 13.102 1.00 48.19 105 ALA A O 1
ATOM 798 N N . THR A 1 106 ? -29.357 11.263 14.670 1.00 45.47 106 THR A N 1
ATOM 799 C CA . THR A 1 106 ? -30.224 10.646 15.689 1.00 45.47 106 THR A CA 1
ATOM 800 C C . THR A 1 106 ? -31.116 11.690 16.371 1.00 45.47 106 THR A C 1
ATOM 802 O O . THR A 1 106 ? -32.291 11.429 16.621 1.00 45.47 106 THR A O 1
ATOM 805 N N . ALA A 1 107 ? -30.608 12.909 16.594 1.00 48.22 107 ALA A N 1
ATOM 806 C CA . ALA A 1 107 ? -31.398 14.019 17.134 1.00 48.22 107 ALA A CA 1
ATOM 807 C C . ALA A 1 107 ? -32.468 14.533 16.150 1.00 48.22 107 ALA A C 1
ATOM 809 O O . ALA A 1 107 ? -33.564 14.896 16.572 1.00 48.22 107 ALA A O 1
ATOM 810 N N . ALA A 1 108 ? -32.188 14.509 14.841 1.00 52.00 108 ALA A N 1
ATOM 811 C CA . ALA A 1 108 ? -33.152 14.906 13.813 1.00 52.00 108 ALA A CA 1
ATOM 812 C C . ALA A 1 108 ? -34.357 13.948 13.696 1.00 52.00 108 ALA A C 1
ATOM 814 O O . ALA A 1 108 ? -35.430 14.376 13.292 1.00 52.00 108 ALA A O 1
ATOM 815 N N . TYR A 1 109 ? -34.218 12.675 14.091 1.00 53.75 109 TYR A N 1
ATOM 816 C CA . TYR A 1 109 ? -35.309 11.688 14.043 1.00 53.75 109 TYR A CA 1
ATOM 817 C C . TYR A 1 109 ? -36.224 11.681 15.281 1.00 53.75 109 TYR A C 1
ATOM 819 O O . TYR A 1 109 ? -37.306 11.102 15.230 1.00 53.75 109 TYR A O 1
ATOM 827 N N . LEU A 1 110 ? -35.817 12.309 16.389 1.00 56.12 110 LEU A N 1
ATOM 828 C CA . LEU A 1 110 ? -36.588 12.351 17.643 1.00 56.12 110 LEU A CA 1
ATOM 829 C C . LEU A 1 110 ? -37.239 13.721 17.921 1.00 56.12 110 LEU A C 1
ATOM 831 O O . LEU A 1 110 ? -37.946 13.860 18.916 1.00 56.12 110 LEU A O 1
ATOM 835 N N . GLY A 1 111 ? -37.017 14.720 17.058 1.00 49.66 111 GLY A N 1
ATOM 836 C CA . GLY A 1 111 ? -37.520 16.092 17.223 1.00 49.66 111 GLY A CA 1
ATOM 837 C C . GLY A 1 111 ? -38.917 16.381 16.654 1.00 49.66 111 GLY A C 1
ATOM 838 O O . GLY A 1 111 ? -39.489 17.407 17.007 1.00 49.66 111 GLY A O 1
ATOM 839 N N . ASP A 1 112 ? -39.487 15.489 15.839 1.00 49.75 112 ASP A N 1
ATOM 840 C CA . ASP A 1 112 ? -40.761 15.711 15.120 1.00 49.75 112 ASP A CA 1
ATOM 841 C C . ASP A 1 112 ? -41.976 15.016 15.774 1.00 49.75 112 ASP A C 1
ATOM 843 O O . ASP A 1 112 ? -42.949 14.657 15.111 1.00 49.75 112 ASP A O 1
ATOM 847 N N . ALA A 1 113 ? -41.943 14.821 17.094 1.00 48.75 113 ALA A N 1
ATOM 848 C CA . ALA A 1 113 ? -43.090 14.344 17.869 1.00 48.75 113 ALA A CA 1
ATOM 849 C C . ALA A 1 113 ? -43.537 15.407 18.888 1.00 48.75 113 ALA A C 1
ATOM 851 O O . ALA A 1 113 ? -43.287 15.270 20.087 1.00 48.75 113 ALA A O 1
ATOM 852 N N . VAL A 1 114 ? -44.188 16.470 18.399 1.00 46.62 114 VAL A N 1
ATOM 853 C CA . VAL A 1 114 ? -45.020 17.388 19.203 1.00 46.62 114 VAL A CA 1
ATOM 854 C C . VAL A 1 114 ? -46.434 17.393 18.647 1.00 46.62 114 VAL A C 1
ATOM 856 O O . VAL A 1 114 ? -46.574 17.564 17.416 1.00 46.62 114 VAL A O 1
#

Organism: NCBI:txid311180

Secondary structure (DSSP, 8-state):
--SSHHHHHHHHHHHHHHHHHHHHHHHHHHHHHHSS--HHHHHHHHHHHHHHTTTTTT-TTSHHHHHHHT--TTSHHHHHHHHHHHHHHHHHHHHHS-THHHHHHHHHHHS---

Sequence (114 aa):
MHEHGSALVSAAHLLGGSAARGRVLRFIEAVKESGRLTRAHRRELSYLHYQLSLENVGNPGSLEAALFAEIDLSSPEVEDICLLTYLLTELLERIAAPEAASDAATAAYLGDAV

Foldseek 3Di:
DPDQLVLLLVLLCLQPNPVSSVLSVVLVVCCVPPVDQDPVNLVSLVVSLCSLVLVVLVDCPDPRVVSVVPDDCPDVSVVSSVVVNVVSVVVNVVVPDPPVVVVVVVVVVPPPDD